Protein AF-A0A2V9WH55-F1 (afdb_monomer)

Secondary structure (DSSP, 8-state):
----SSSTTSSSS-------------HHHHHHHHHHHHHHHHHHTT-HHHHHHHHHHHHHH-TT-HHHHHHHHHHHH-

Foldseek 3Di:
DDDDDPDPPPDPDPDDPPPPPPPPDPPVVVVLVVLLVVLVVCVVVVVLVVSLVSLVVSCVVCVPDPSSVVVNVVSVVD

pLDDT: mean 82.76, std 20.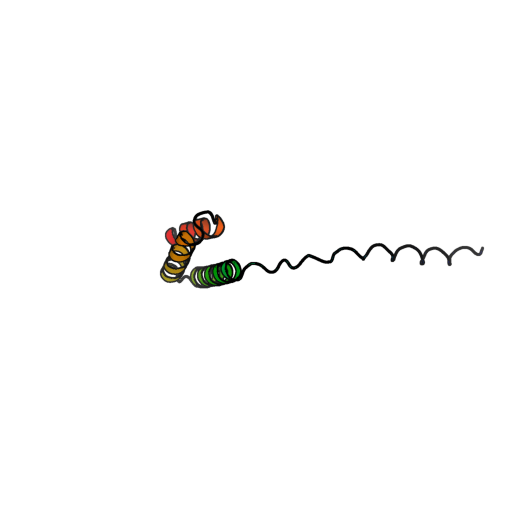39, range [44.53, 98.88]

Structure (mmCIF, N/CA/C/O backbone):
data_AF-A0A2V9WH55-F1
#
_entry.id   AF-A0A2V9WH55-F1
#
loop_
_atom_site.group_PDB
_atom_site.id
_atom_site.type_symbol
_atom_site.label_atom_id
_atom_site.label_alt_id
_atom_site.label_comp_id
_atom_site.label_asym_id
_atom_site.label_entity_id
_atom_site.label_seq_id
_atom_site.pdbx_PDB_ins_code
_atom_site.Cartn_x
_atom_site.Cartn_y
_atom_site.Cartn_z
_atom_site.occupancy
_atom_site.B_iso_or_equiv
_atom_site.auth_seq_id
_atom_site.auth_comp_id
_atom_site.auth_asym_id
_atom_site.auth_atom_id
_atom_site.pdbx_PDB_model_num
ATOM 1 N N . MET A 1 1 ? 50.291 3.812 46.724 1.00 44.53 1 MET A N 1
ATOM 2 C CA . MET A 1 1 ? 49.514 4.186 45.521 1.00 44.53 1 MET A CA 1
ATOM 3 C C . MET A 1 1 ? 48.751 2.946 45.055 1.00 44.53 1 MET A C 1
ATOM 5 O O . MET A 1 1 ? 49.250 2.183 44.246 1.00 44.53 1 MET A O 1
ATOM 9 N N . THR A 1 2 ? 47.601 2.657 45.670 1.00 48.47 2 THR A N 1
ATOM 10 C CA . THR A 1 2 ? 46.873 1.380 45.497 1.00 48.47 2 THR A CA 1
ATOM 11 C C . THR A 1 2 ? 45.366 1.599 45.622 1.00 48.47 2 THR A C 1
ATOM 13 O O . THR A 1 2 ? 44.760 1.210 46.609 1.00 48.47 2 THR A O 1
ATOM 16 N N . ARG A 1 3 ? 44.733 2.240 44.634 1.00 53.19 3 ARG A N 1
ATOM 17 C CA . ARG A 1 3 ? 43.262 2.328 44.529 1.00 53.19 3 ARG A CA 1
ATOM 18 C C . ARG A 1 3 ? 42.859 2.465 43.060 1.00 53.19 3 ARG A C 1
ATOM 20 O O . ARG A 1 3 ? 42.601 3.569 42.607 1.00 53.19 3 ARG A O 1
ATOM 27 N N . ASN A 1 4 ? 42.840 1.365 42.303 1.00 54.12 4 ASN A N 1
ATOM 28 C CA . ASN A 1 4 ? 42.227 1.388 40.965 1.00 54.12 4 ASN A CA 1
ATOM 29 C C . ASN A 1 4 ? 41.674 0.035 40.483 1.00 54.12 4 ASN A C 1
ATOM 31 O O . ASN A 1 4 ? 41.796 -0.311 39.314 1.00 54.12 4 ASN A O 1
ATOM 35 N N . ARG A 1 5 ? 41.098 -0.777 41.378 1.00 56.03 5 ARG A N 1
ATOM 36 C CA . ARG A 1 5 ? 40.521 -2.086 41.004 1.00 56.03 5 ARG A CA 1
ATOM 37 C C . ARG A 1 5 ? 39.046 -2.267 41.364 1.00 56.03 5 ARG A C 1
ATOM 39 O O . ARG A 1 5 ? 38.540 -3.374 41.280 1.00 56.03 5 ARG A O 1
ATOM 46 N N . LEU A 1 6 ? 38.349 -1.198 41.742 1.00 51.12 6 LEU A N 1
ATOM 47 C CA . LEU A 1 6 ? 37.011 -1.296 42.340 1.00 51.12 6 LEU A CA 1
ATOM 48 C C . LEU A 1 6 ? 35.983 -0.361 41.686 1.00 51.12 6 LEU A C 1
ATOM 50 O O . LEU A 1 6 ? 35.087 0.134 42.354 1.00 51.12 6 LEU A O 1
ATOM 54 N N . ILE A 1 7 ? 36.139 -0.084 40.386 1.00 52.97 7 ILE A N 1
ATOM 55 C CA . ILE A 1 7 ? 35.212 0.774 39.621 1.00 52.97 7 ILE A CA 1
ATOM 56 C C . ILE A 1 7 ? 34.505 -0.005 38.489 1.00 52.97 7 ILE A C 1
ATOM 58 O O . ILE A 1 7 ? 33.506 0.459 37.958 1.00 52.97 7 ILE A O 1
ATOM 62 N N . CYS A 1 8 ? 34.922 -1.237 38.168 1.00 46.53 8 CYS A N 1
ATOM 63 C CA . CYS A 1 8 ? 34.311 -2.007 37.072 1.00 46.53 8 CYS A CA 1
ATOM 64 C C . CYS A 1 8 ? 33.062 -2.827 37.444 1.00 46.53 8 CYS A C 1
ATOM 66 O O . CYS A 1 8 ? 32.508 -3.482 36.569 1.00 46.53 8 CYS A O 1
ATOM 68 N N . SER A 1 9 ? 32.598 -2.823 38.695 1.00 50.28 9 SER A N 1
ATOM 69 C CA . SER A 1 9 ? 31.612 -3.822 39.147 1.00 50.28 9 SER A CA 1
ATOM 70 C C . SER A 1 9 ? 30.172 -3.324 39.301 1.00 50.28 9 SER A C 1
ATOM 72 O O . SER A 1 9 ? 29.350 -4.080 39.806 1.00 50.28 9 SER A O 1
ATOM 74 N N . VAL A 1 10 ? 29.842 -2.079 38.933 1.00 53.78 10 VAL A N 1
ATOM 75 C CA . VAL A 1 10 ? 28.514 -1.500 39.254 1.00 53.78 10 VAL A CA 1
ATOM 76 C C . VAL A 1 10 ? 27.676 -1.133 38.020 1.00 53.78 10 VAL A C 1
ATOM 78 O O . VAL A 1 10 ? 26.481 -0.894 38.141 1.00 53.78 10 VAL A O 1
ATOM 81 N N . SER A 1 11 ? 28.228 -1.173 36.807 1.00 53.00 11 SER A N 1
ATOM 82 C CA . SER A 1 11 ? 27.527 -0.628 35.630 1.00 53.00 11 SER A CA 1
ATOM 83 C C . SER A 1 11 ? 26.716 -1.636 34.801 1.00 53.00 11 SER A C 1
ATOM 85 O O . SER A 1 11 ? 26.188 -1.255 33.762 1.00 53.00 11 SER A O 1
ATOM 87 N N . LEU A 1 12 ? 26.586 -2.903 35.215 1.00 52.34 12 LEU A N 1
ATOM 88 C CA . LEU A 1 12 ? 25.916 -3.946 34.415 1.00 52.34 12 LEU A CA 1
ATOM 89 C C . LEU A 1 12 ? 24.613 -4.470 35.045 1.00 52.34 12 LEU A C 1
ATOM 91 O O . LEU A 1 12 ? 24.345 -5.665 35.022 1.00 52.34 12 LEU A O 1
ATOM 95 N N . ALA A 1 13 ? 23.804 -3.585 35.631 1.00 55.66 13 ALA A N 1
ATOM 96 C CA . ALA A 1 13 ? 22.520 -3.951 36.244 1.00 55.66 13 ALA A CA 1
ATOM 97 C C . ALA A 1 13 ? 21.324 -3.130 35.722 1.00 55.66 13 ALA A C 1
ATOM 99 O O . ALA A 1 13 ? 20.305 -3.033 36.398 1.00 55.66 13 ALA A O 1
ATOM 100 N N . LEU A 1 14 ? 21.428 -2.536 34.526 1.00 53.00 14 LEU A N 1
ATOM 101 C CA . LEU A 1 14 ? 20.348 -1.734 33.934 1.00 53.00 14 LEU A CA 1
ATOM 102 C C . LEU A 1 14 ? 19.996 -2.150 32.494 1.00 53.00 14 LEU A C 1
ATOM 104 O O . LEU A 1 14 ? 19.708 -1.311 31.650 1.00 53.00 14 LEU A O 1
ATOM 108 N N . VAL A 1 15 ? 20.030 -3.450 32.194 1.00 61.03 15 VAL A N 1
ATOM 109 C CA . VAL A 1 15 ? 19.551 -4.005 30.914 1.00 61.03 15 VAL A CA 1
ATOM 110 C C . VAL A 1 15 ? 18.620 -5.180 31.216 1.00 61.03 15 VAL A C 1
ATOM 112 O O . VAL A 1 15 ? 18.995 -6.333 31.051 1.00 61.03 15 VAL A O 1
ATOM 115 N N . ALA A 1 16 ? 17.430 -4.909 31.759 1.00 54.44 16 ALA A N 1
ATOM 116 C CA . ALA A 1 16 ? 16.492 -5.978 32.130 1.00 54.44 16 ALA A CA 1
ATOM 117 C C . ALA A 1 16 ? 15.002 -5.694 31.858 1.00 54.44 16 ALA A C 1
ATOM 119 O O . ALA A 1 16 ? 14.175 -6.514 32.236 1.00 54.44 16 ALA A O 1
ATOM 120 N N . CYS A 1 17 ? 14.629 -4.598 31.183 1.00 50.72 17 CYS A N 1
ATOM 121 C CA . C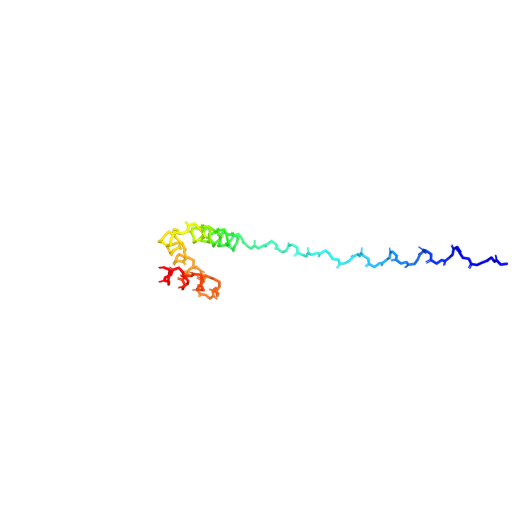YS A 1 17 ? 13.209 -4.282 30.946 1.00 50.72 17 CYS A CA 1
ATOM 122 C C . CYS A 1 17 ? 12.910 -3.735 29.540 1.00 50.72 17 CYS A C 1
ATOM 124 O O . CYS A 1 17 ? 12.109 -2.817 29.404 1.00 50.72 17 CYS A O 1
ATOM 126 N N . LEU A 1 18 ? 13.524 -4.284 28.487 1.00 51.91 18 LEU A N 1
ATOM 127 C CA . LEU A 1 18 ? 13.086 -4.024 27.107 1.00 51.91 18 LEU A CA 1
ATOM 128 C C . LEU A 1 18 ? 12.548 -5.297 26.445 1.00 51.91 18 LEU A C 1
ATOM 130 O O . LEU A 1 18 ? 12.850 -5.609 25.297 1.00 51.91 18 LEU A O 1
ATOM 134 N N . SER A 1 19 ? 11.741 -6.056 27.1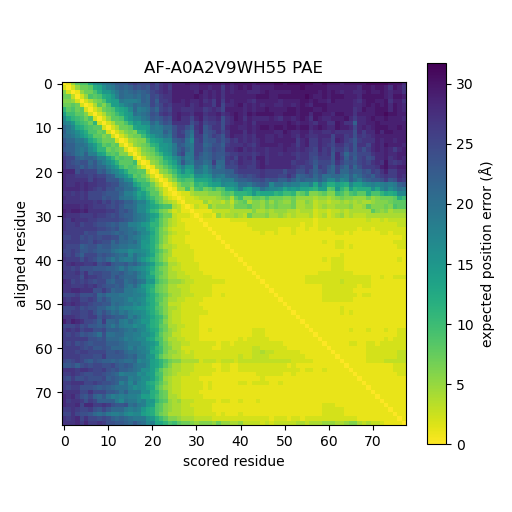85 1.00 53.34 19 SER A N 1
ATOM 135 C CA . SER A 1 19 ? 10.872 -7.065 26.587 1.00 53.34 19 SER A CA 1
ATOM 136 C C . SER A 1 19 ? 9.761 -6.317 25.861 1.00 53.34 19 SER A C 1
ATOM 138 O O . SER A 1 19 ? 8.711 -6.041 26.439 1.00 53.34 19 SER A O 1
ATOM 140 N N . ALA A 1 20 ? 10.033 -5.918 24.617 1.00 55.34 20 ALA A N 1
ATOM 141 C CA . ALA A 1 20 ? 9.018 -5.451 23.691 1.00 55.34 20 ALA A CA 1
ATOM 142 C C . ALA A 1 20 ? 7.889 -6.483 23.708 1.00 55.34 20 ALA A C 1
ATOM 144 O O . ALA A 1 20 ? 8.083 -7.642 23.335 1.00 55.34 20 ALA A O 1
ATOM 145 N N . THR A 1 21 ? 6.728 -6.089 24.220 1.00 55.38 21 THR A N 1
ATOM 146 C CA . THR A 1 21 ? 5.517 -6.886 24.114 1.00 55.38 21 THR A CA 1
ATOM 147 C C . THR A 1 21 ? 5.233 -7.047 22.631 1.00 55.38 21 THR A C 1
ATOM 149 O O . THR A 1 21 ? 4.712 -6.134 21.996 1.00 55.38 21 THR A O 1
ATOM 152 N N . ALA A 1 22 ? 5.611 -8.195 22.073 1.00 55.75 22 ALA A N 1
ATOM 153 C CA . ALA A 1 22 ? 5.105 -8.666 20.799 1.00 55.75 22 ALA A CA 1
ATOM 154 C C . ALA A 1 22 ? 3.614 -8.961 21.005 1.00 55.75 22 ALA A C 1
ATOM 156 O O . ALA A 1 22 ? 3.213 -10.091 21.275 1.00 55.75 22 ALA A O 1
ATOM 157 N N . ALA A 1 23 ? 2.799 -7.907 20.993 1.00 59.09 23 ALA A N 1
ATOM 158 C CA . ALA A 1 23 ? 1.361 -8.040 20.906 1.00 59.09 23 ALA A CA 1
ATOM 159 C C . ALA A 1 23 ? 1.089 -8.703 19.555 1.00 59.09 23 ALA A C 1
ATOM 161 O O . ALA A 1 23 ? 1.364 -8.122 18.508 1.00 59.09 23 ALA A O 1
ATOM 162 N N . ALA A 1 24 ? 0.645 -9.958 19.579 1.00 63.22 24 ALA A N 1
ATOM 163 C CA . ALA A 1 24 ? 0.211 -10.633 18.372 1.00 63.22 24 ALA A CA 1
ATOM 164 C C . ALA A 1 24 ? -0.989 -9.857 17.820 1.00 63.22 24 ALA A C 1
ATOM 166 O O . ALA A 1 24 ? -2.068 -9.874 18.415 1.00 63.22 24 ALA A O 1
ATOM 167 N N . SER A 1 25 ? -0.778 -9.139 16.719 1.00 65.88 25 SER A N 1
ATOM 168 C CA . SER A 1 25 ? -1.852 -8.472 15.995 1.00 65.88 25 SER A CA 1
ATOM 169 C C . SER A 1 25 ? -2.910 -9.509 15.596 1.00 65.88 25 SER A C 1
ATOM 171 O O . SER A 1 25 ? -2.545 -10.641 15.246 1.00 65.88 25 SER A O 1
ATOM 173 N N . PRO A 1 26 ? -4.211 -9.178 15.673 1.00 76.19 26 PRO A N 1
ATOM 174 C CA . PRO A 1 26 ? -5.260 -10.108 15.284 1.00 76.19 26 PRO A CA 1
ATOM 175 C C . PRO A 1 26 ? -5.056 -10.573 13.829 1.00 76.19 26 PRO A C 1
ATOM 177 O O . PRO A 1 26 ? -4.530 -9.819 13.012 1.00 76.19 26 PRO A O 1
ATOM 180 N N . PRO A 1 27 ? -5.474 -11.800 13.469 1.00 76.94 27 PRO A N 1
ATOM 181 C CA . PRO A 1 27 ? -5.247 -12.357 12.133 1.00 76.94 27 PRO A CA 1
ATOM 182 C C . PRO A 1 27 ? -5.683 -11.424 10.996 1.00 76.94 27 PRO A C 1
ATOM 184 O O . PRO A 1 27 ? -4.957 -11.273 10.020 1.00 76.94 27 PRO A O 1
ATOM 187 N N . GLN A 1 28 ? -6.811 -10.731 11.182 1.00 82.88 28 GLN A N 1
ATOM 188 C CA . GLN A 1 28 ? -7.354 -9.775 10.221 1.00 82.88 28 GLN A CA 1
ATOM 189 C C . GLN A 1 28 ? -6.388 -8.627 9.914 1.00 82.88 28 GLN A C 1
ATOM 191 O O . GLN A 1 28 ? -6.167 -8.327 8.748 1.00 82.88 28 GLN A O 1
ATOM 196 N N . SER A 1 29 ? -5.771 -8.002 10.921 1.00 80.44 29 SER A N 1
ATOM 197 C CA . SER A 1 29 ? -4.851 -6.891 10.655 1.00 80.44 29 SER A CA 1
ATOM 198 C C . SER A 1 29 ? -3.577 -7.364 9.965 1.00 80.44 29 SER A C 1
ATOM 200 O O . SER A 1 29 ? -3.069 -6.678 9.088 1.00 80.44 29 SER A O 1
ATOM 202 N N . ARG A 1 30 ? -3.111 -8.582 10.268 1.00 85.44 30 ARG A N 1
ATOM 203 C CA . ARG A 1 30 ? -1.953 -9.166 9.580 1.00 85.44 30 ARG A CA 1
ATOM 204 C C . ARG A 1 30 ? -2.223 -9.451 8.101 1.00 85.44 30 ARG A C 1
ATOM 206 O O . ARG A 1 30 ? -1.303 -9.378 7.287 1.00 85.44 30 ARG A O 1
ATOM 213 N N . ASP A 1 31 ? -3.456 -9.813 7.763 1.00 92.38 31 ASP A N 1
ATOM 214 C CA . ASP A 1 31 ? -3.863 -10.024 6.376 1.00 92.38 31 ASP A CA 1
ATOM 215 C C . ASP A 1 31 ? -4.014 -8.688 5.631 1.00 92.38 31 ASP A C 1
ATOM 217 O O . ASP A 1 31 ? -3.529 -8.576 4.505 1.00 92.38 31 ASP A O 1
ATOM 221 N N . LEU A 1 32 ? -4.559 -7.650 6.278 1.00 94.38 32 LEU A N 1
ATOM 222 C CA . LEU A 1 32 ? -4.613 -6.293 5.716 1.00 94.38 32 LEU A CA 1
ATOM 223 C C . LEU A 1 32 ? -3.213 -5.712 5.467 1.00 94.38 32 LEU A C 1
ATOM 225 O O . LEU A 1 32 ? -2.960 -5.182 4.386 1.00 94.38 32 LEU A O 1
ATOM 229 N N . ASP A 1 33 ? -2.280 -5.887 6.409 1.00 96.06 33 ASP A N 1
ATOM 230 C CA . ASP A 1 33 ? -0.884 -5.458 6.245 1.00 96.06 33 ASP A CA 1
ATOM 231 C C . ASP A 1 33 ? -0.231 -6.138 5.035 1.00 96.06 33 ASP A C 1
ATOM 233 O O . ASP A 1 33 ? 0.475 -5.503 4.251 1.00 96.06 33 ASP A O 1
ATOM 237 N N . ARG A 1 34 ? -0.474 -7.442 4.851 1.00 97.12 34 ARG A N 1
ATOM 238 C CA . ARG A 1 34 ? 0.059 -8.195 3.709 1.00 97.12 34 ARG A CA 1
ATOM 239 C C . ARG A 1 34 ? -0.481 -7.660 2.385 1.00 97.12 34 ARG A C 1
ATOM 241 O O . ARG A 1 34 ? 0.298 -7.496 1.447 1.00 97.12 34 ARG A O 1
ATOM 248 N N . GLU A 1 35 ? -1.785 -7.420 2.295 1.00 98.06 35 GLU A N 1
ATOM 249 C CA . GLU A 1 35 ? -2.404 -6.877 1.081 1.00 98.06 35 GLU A CA 1
ATOM 250 C C . GLU A 1 35 ? -1.916 -5.455 0.785 1.00 98.06 35 GLU A C 1
ATOM 252 O O . GLU A 1 35 ? -1.641 -5.131 -0.372 1.00 98.06 35 GLU A O 1
ATOM 257 N N . PHE A 1 36 ? -1.710 -4.633 1.819 1.00 98.56 36 PHE A N 1
ATOM 258 C CA . PHE A 1 36 ? -1.128 -3.302 1.656 1.00 98.56 36 PHE A CA 1
ATOM 259 C C . PHE A 1 36 ? 0.298 -3.373 1.098 1.00 98.56 36 PHE A C 1
ATOM 261 O O . PHE A 1 36 ? 0.606 -2.706 0.112 1.00 98.56 36 PHE A O 1
ATOM 268 N N . GLN A 1 37 ? 1.151 -4.247 1.642 1.00 98.69 37 GLN A N 1
ATOM 269 C CA . GLN A 1 37 ? 2.508 -4.445 1.114 1.00 98.69 37 GLN A CA 1
ATOM 270 C C . GLN A 1 37 ? 2.510 -4.983 -0.325 1.00 98.69 37 GLN A C 1
ATOM 272 O O . GLN A 1 37 ? 3.387 -4.634 -1.113 1.00 98.69 37 GLN A O 1
ATOM 277 N N . ALA A 1 38 ? 1.524 -5.803 -0.697 1.00 98.75 38 ALA A N 1
ATOM 278 C CA . ALA A 1 38 ? 1.367 -6.233 -2.082 1.00 98.75 38 ALA A CA 1
ATOM 279 C C . ALA A 1 38 ? 1.012 -5.054 -3.004 1.00 98.75 38 ALA A C 1
ATOM 281 O O . ALA A 1 38 ? 1.551 -4.970 -4.102 1.00 98.75 38 ALA A O 1
ATOM 282 N N . ALA A 1 39 ? 0.152 -4.130 -2.566 1.00 98.81 39 ALA A N 1
ATOM 283 C CA . ALA A 1 39 ? -0.157 -2.924 -3.334 1.00 98.81 39 ALA A CA 1
ATOM 284 C C . ALA A 1 39 ? 1.059 -1.997 -3.500 1.00 98.81 39 ALA A C 1
ATOM 286 O O . ALA A 1 39 ? 1.280 -1.482 -4.595 1.00 98.81 39 ALA A O 1
ATOM 287 N N . VAL A 1 40 ? 1.872 -1.836 -2.448 1.00 98.88 40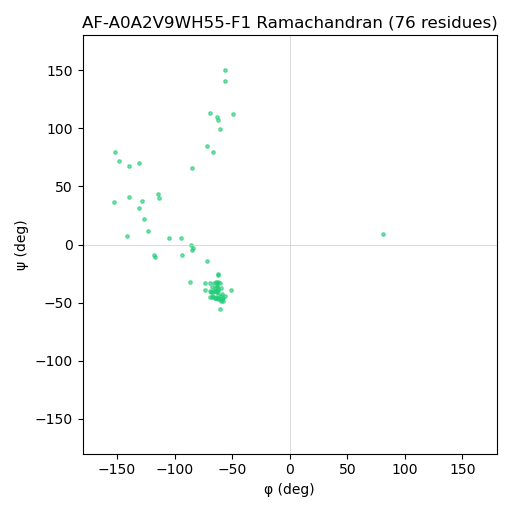 VAL A N 1
ATOM 288 C CA . VAL A 1 40 ? 3.143 -1.090 -2.506 1.00 98.88 40 VAL A CA 1
ATOM 289 C C . VAL A 1 40 ? 4.071 -1.687 -3.564 1.00 98.88 40 VAL A C 1
ATOM 291 O O . VAL A 1 40 ? 4.603 -0.955 -4.391 1.00 98.88 40 VAL A O 1
ATOM 294 N N . ALA A 1 41 ? 4.212 -3.016 -3.601 1.00 98.88 41 ALA A N 1
ATOM 295 C CA . ALA A 1 41 ? 5.064 -3.680 -4.585 1.00 98.88 41 ALA A CA 1
ATOM 296 C C . ALA A 1 41 ? 4.599 -3.456 -6.038 1.00 98.88 41 ALA A C 1
ATOM 298 O O . ALA A 1 41 ? 5.436 -3.268 -6.924 1.00 98.88 41 ALA A O 1
ATOM 299 N N . GLU A 1 42 ? 3.285 -3.452 -6.289 1.00 98.88 42 GLU A N 1
ATOM 300 C CA . GLU A 1 42 ? 2.742 -3.119 -7.614 1.00 98.88 42 GLU A CA 1
ATOM 301 C C . GLU A 1 42 ? 3.005 -1.648 -7.974 1.00 98.88 42 GLU A C 1
ATOM 303 O O . GLU A 1 42 ? 3.468 -1.362 -9.079 1.00 98.88 42 GLU A O 1
ATOM 308 N N . TYR A 1 43 ? 2.794 -0.718 -7.034 1.00 98.88 43 TYR A N 1
ATOM 309 C CA . TYR A 1 43 ? 3.078 0.708 -7.236 1.00 98.88 43 TYR A CA 1
ATOM 310 C C . TYR A 1 43 ? 4.558 0.964 -7.553 1.00 98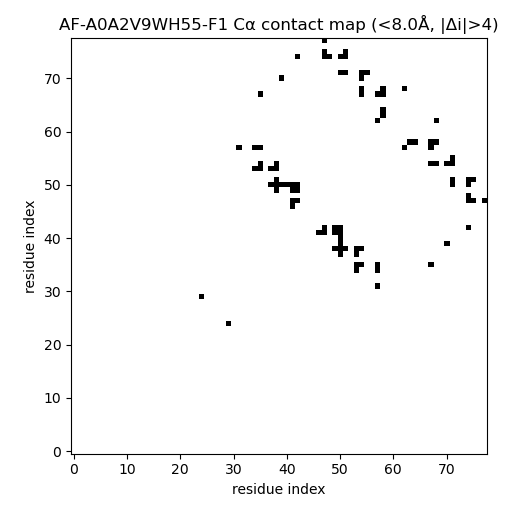.88 43 TYR A C 1
ATOM 312 O O . TYR A 1 43 ? 4.868 1.619 -8.549 1.00 98.88 43 TYR A O 1
ATOM 320 N N . ASP A 1 44 ? 5.470 0.391 -6.762 1.00 98.69 44 ASP A N 1
ATOM 321 C CA . ASP A 1 44 ? 6.921 0.520 -6.949 1.00 98.69 44 ASP A CA 1
ATOM 322 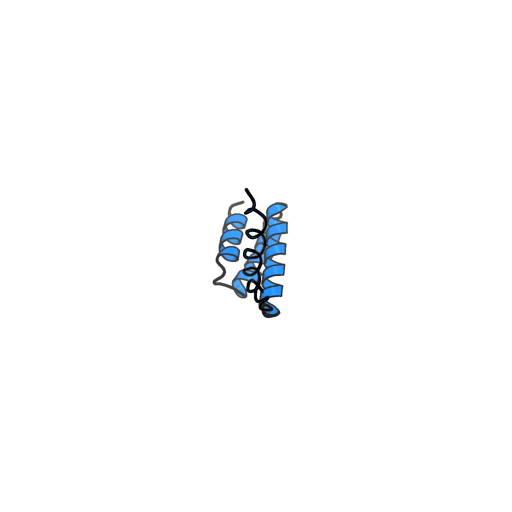C C . ASP A 1 44 ? 7.393 -0.079 -8.286 1.00 98.69 44 ASP A C 1
ATOM 324 O O . ASP A 1 44 ? 8.407 0.346 -8.844 1.00 98.69 44 ASP A O 1
ATOM 328 N N . SER A 1 45 ? 6.643 -1.045 -8.826 1.00 98.62 45 SER A N 1
ATOM 329 C CA . SER A 1 45 ? 6.897 -1.660 -10.136 1.00 98.62 45 SER A CA 1
ATOM 330 C C . SER A 1 45 ? 6.285 -0.877 -11.309 1.00 98.62 45 SER A C 1
ATOM 332 O O . SER A 1 45 ? 6.514 -1.234 -12.464 1.00 98.62 45 SER A O 1
ATOM 334 N N . GLY A 1 46 ? 5.519 0.186 -11.040 1.00 98.50 46 GLY A N 1
ATOM 335 C CA . GLY A 1 46 ? 4.800 0.971 -12.050 1.00 98.50 46 GLY A CA 1
ATOM 336 C C . GLY A 1 46 ? 3.474 0.352 -12.509 1.00 98.50 46 GLY A C 1
ATOM 337 O O . GLY A 1 46 ? 2.862 0.839 -13.459 1.00 98.50 46 GLY A O 1
ATOM 338 N N . HIS A 1 47 ? 3.008 -0.710 -11.851 1.00 98.88 47 HIS A N 1
ATOM 339 C CA . HIS A 1 47 ? 1.728 -1.367 -12.125 1.00 98.88 47 HIS A CA 1
ATOM 340 C C . HIS A 1 47 ? 0.589 -0.649 -11.385 1.00 98.88 47 HIS A C 1
ATOM 342 O O . HIS A 1 47 ? -0.017 -1.159 -10.440 1.00 98.88 47 HIS A O 1
ATOM 348 N N . TYR A 1 48 ? 0.321 0.598 -11.781 1.00 98.75 48 TYR A N 1
ATOM 349 C CA . TYR A 1 48 ? -0.607 1.475 -11.059 1.00 98.75 48 TYR A CA 1
ATOM 350 C C . TYR A 1 48 ? -2.052 0.959 -11.059 1.00 98.75 48 TYR A C 1
ATOM 352 O O . TYR A 1 48 ? -2.765 1.124 -10.073 1.00 98.75 48 TYR A O 1
ATOM 360 N N . SER A 1 49 ? -2.487 0.277 -12.122 1.00 98.56 49 SER A N 1
ATOM 361 C CA . SER A 1 49 ? -3.847 -0.281 -12.186 1.00 98.56 49 SER A CA 1
ATOM 362 C C . SER A 1 49 ? -4.040 -1.426 -11.183 1.00 98.56 49 SER A C 1
ATOM 364 O O . SER A 1 49 ? -5.063 -1.510 -10.502 1.00 98.56 49 SER A O 1
ATOM 366 N N . GLU A 1 50 ? -3.038 -2.288 -11.051 1.00 98.75 50 GLU A N 1
ATOM 367 C CA . GLU A 1 50 ? -3.003 -3.410 -10.119 1.00 98.75 50 GLU A CA 1
ATOM 368 C C . GLU A 1 50 ? -2.889 -2.925 -8.668 1.00 98.75 50 GLU A C 1
ATOM 370 O O . GLU A 1 50 ? -3.581 -3.445 -7.785 1.00 98.75 50 GLU A O 1
ATOM 375 N N . ALA A 1 51 ? -2.078 -1.889 -8.430 1.00 98.88 51 ALA A N 1
ATOM 376 C CA . ALA A 1 51 ? -1.990 -1.218 -7.137 1.00 98.88 51 ALA A CA 1
ATOM 377 C C . ALA A 1 51 ? -3.344 -0.611 -6.727 1.00 98.88 51 ALA A C 1
ATOM 379 O O . ALA A 1 51 ? -3.807 -0.851 -5.607 1.00 98.88 51 ALA A O 1
ATOM 380 N N . ALA A 1 52 ? -4.019 0.101 -7.641 1.00 98.81 52 ALA A N 1
ATOM 381 C CA . ALA A 1 52 ? -5.331 0.703 -7.392 1.00 98.81 52 ALA A 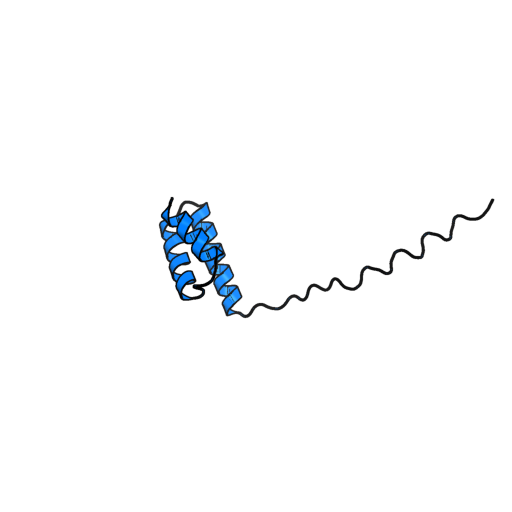CA 1
ATOM 382 C C . ALA A 1 52 ? -6.363 -0.354 -6.981 1.00 98.81 52 ALA A C 1
ATOM 384 O O . ALA A 1 52 ? -7.009 -0.215 -5.944 1.00 98.81 52 ALA A O 1
ATOM 385 N N . ALA A 1 53 ? -6.457 -1.456 -7.732 1.00 98.62 53 ALA A N 1
ATOM 386 C CA . ALA A 1 53 ? -7.425 -2.517 -7.453 1.00 98.62 53 ALA A CA 1
ATOM 387 C C . ALA A 1 53 ? -7.243 -3.138 -6.054 1.00 98.62 53 ALA A C 1
ATOM 389 O O . ALA A 1 53 ? -8.220 -3.461 -5.374 1.00 98.62 53 ALA A O 1
ATOM 390 N N . LYS A 1 54 ? -5.994 -3.294 -5.596 1.00 98.62 54 LYS A N 1
ATOM 391 C CA . LYS A 1 54 ? -5.695 -3.786 -4.242 1.00 98.62 54 LYS A CA 1
ATOM 392 C C . LYS A 1 54 ? -6.078 -2.766 -3.170 1.00 98.62 54 LYS A C 1
ATOM 394 O O . LYS A 1 54 ? -6.716 -3.128 -2.182 1.00 98.62 54 LYS A O 1
ATOM 399 N N . LEU A 1 55 ? -5.739 -1.497 -3.378 1.00 98.75 55 LEU A N 1
ATOM 400 C CA . LEU A 1 55 ? -6.014 -0.422 -2.423 1.00 98.75 55 LEU A CA 1
ATOM 401 C C . LEU A 1 55 ? -7.509 -0.130 -2.284 1.00 98.75 55 LEU A C 1
ATOM 403 O O . LEU A 1 55 ? -7.985 0.071 -1.174 1.00 98.75 55 LEU A O 1
ATOM 407 N N . GLU A 1 56 ? -8.286 -0.207 -3.361 1.00 98.62 56 GLU A N 1
ATOM 408 C CA . GLU A 1 56 ? -9.747 -0.062 -3.299 1.00 98.62 56 GLU A CA 1
ATOM 409 C C . GLU A 1 56 ? -10.422 -1.147 -2.458 1.00 98.62 56 GLU A C 1
ATOM 411 O O . GLU A 1 56 ? -11.446 -0.896 -1.816 1.00 98.62 56 GLU A O 1
ATOM 416 N N . ASN A 1 57 ? -9.864 -2.361 -2.450 1.00 98.00 57 ASN A N 1
ATOM 417 C CA . ASN A 1 57 ? -10.325 -3.417 -1.555 1.00 98.00 57 ASN A CA 1
ATOM 418 C C . ASN A 1 57 ? -10.002 -3.057 -0.102 1.00 98.00 57 ASN A C 1
ATOM 420 O O . ASN A 1 57 ? -10.880 -3.150 0.753 1.00 98.00 57 ASN A O 1
ATOM 424 N N . LEU A 1 58 ? -8.785 -2.575 0.160 1.00 98.19 58 LEU A N 1
ATOM 425 C CA . LEU A 1 58 ? -8.354 -2.149 1.493 1.00 98.19 58 LEU A CA 1
ATOM 426 C C . LEU A 1 58 ? -9.166 -0.966 2.030 1.00 98.19 58 LEU A C 1
ATOM 428 O O . LEU A 1 58 ? -9.495 -0.966 3.210 1.00 98.19 58 LEU A O 1
ATOM 432 N N . VAL A 1 59 ? -9.579 -0.015 1.186 1.00 98.25 59 VAL A N 1
ATOM 433 C CA . VAL A 1 59 ? -10.460 1.098 1.595 1.00 98.25 59 VAL A CA 1
ATOM 434 C C . VAL A 1 59 ? -11.804 0.597 2.129 1.00 98.25 59 VAL A C 1
ATOM 436 O O . VAL A 1 59 ? -12.378 1.218 3.020 1.00 98.25 59 VAL A O 1
ATOM 439 N N . ARG A 1 60 ? -12.330 -0.522 1.614 1.00 97.31 60 ARG A N 1
ATOM 440 C CA . ARG A 1 60 ? -13.595 -1.085 2.120 1.00 97.31 60 ARG A CA 1
ATOM 441 C C . ARG A 1 60 ? -13.437 -1.747 3.485 1.00 97.31 60 ARG A C 1
ATOM 443 O O . ARG A 1 60 ? -14.373 -1.704 4.275 1.00 97.31 60 ARG A O 1
ATOM 450 N N . GLU A 1 61 ? -12.276 -2.340 3.746 1.00 96.31 61 GLU A N 1
ATOM 451 C CA . GLU A 1 61 ? -11.981 -3.055 4.993 1.00 96.31 61 GLU A CA 1
ATOM 452 C C . GLU A 1 61 ? -11.443 -2.130 6.099 1.00 96.31 61 GLU A C 1
ATOM 454 O O . GLU A 1 61 ? -11.701 -2.367 7.277 1.00 96.31 61 GLU A O 1
ATOM 459 N N . ALA A 1 62 ? -10.708 -1.079 5.726 1.00 95.69 62 ALA A N 1
ATOM 460 C CA . ALA A 1 62 ? -10.063 -0.121 6.624 1.00 95.69 62 ALA A CA 1
ATOM 461 C C . ALA A 1 62 ? -10.196 1.321 6.082 1.00 95.69 62 ALA A C 1
ATOM 463 O O . ALA A 1 62 ? -9.199 1.934 5.682 1.00 95.69 62 ALA A O 1
ATOM 464 N N . PRO A 1 63 ? -11.419 1.884 6.042 1.00 96.50 63 PRO A N 1
ATOM 465 C CA . PRO A 1 63 ? -11.674 3.187 5.425 1.00 96.50 63 PRO A CA 1
ATOM 466 C C . PRO A 1 63 ? -10.934 4.345 6.107 1.00 96.50 63 PRO A C 1
ATOM 468 O O . PRO A 1 63 ? -10.633 5.342 5.449 1.00 96.50 63 PRO A O 1
ATOM 471 N N . GLU A 1 64 ? -10.620 4.215 7.398 1.00 96.62 64 GLU A N 1
ATOM 472 C CA . GLU A 1 64 ? -9.853 5.190 8.178 1.00 96.62 64 GLU A CA 1
ATOM 473 C C . GLU A 1 64 ? -8.323 5.073 8.053 1.00 96.62 64 GLU A C 1
ATOM 475 O O . GLU A 1 64 ? -7.616 5.892 8.645 1.00 96.62 64 GLU A O 1
ATOM 480 N N . SER A 1 65 ? -7.791 4.090 7.313 1.00 97.75 65 SER A N 1
ATOM 481 C CA . SER A 1 65 ? -6.339 3.966 7.133 1.00 97.75 65 SER A CA 1
ATOM 482 C C . SER A 1 65 ? -5.809 5.106 6.267 1.00 97.75 65 SER A C 1
ATOM 484 O O . SER A 1 65 ? -6.082 5.187 5.068 1.00 97.75 65 SER A O 1
ATOM 486 N N . PHE A 1 66 ? -5.014 5.976 6.887 1.00 97.88 66 PHE A N 1
ATOM 487 C CA . PHE A 1 66 ? -4.354 7.080 6.203 1.00 97.88 66 PHE A CA 1
ATOM 488 C C . PHE A 1 66 ? -3.432 6.571 5.090 1.00 97.88 66 PHE A C 1
ATOM 490 O O . PHE A 1 66 ? -3.487 7.082 3.977 1.00 97.88 66 PHE A O 1
ATOM 497 N N . GLU A 1 67 ? -2.645 5.535 5.369 1.00 98.19 67 GLU A N 1
ATOM 498 C CA . GLU A 1 67 ? -1.647 4.972 4.457 1.00 98.19 67 GLU A CA 1
ATOM 499 C C . GLU A 1 67 ? -2.292 4.385 3.194 1.00 98.19 67 GLU A C 1
ATOM 501 O O . GLU A 1 67 ? -1.792 4.582 2.085 1.00 98.19 67 GLU A O 1
ATOM 506 N N . VAL A 1 68 ? -3.435 3.703 3.340 1.00 98.62 68 VAL A N 1
ATOM 507 C CA . VAL A 1 68 ? -4.203 3.179 2.200 1.00 98.62 68 VAL A CA 1
ATOM 508 C C . VAL A 1 68 ? -4.734 4.323 1.334 1.00 98.62 68 VAL A C 1
ATOM 510 O O . VAL A 1 68 ? -4.606 4.275 0.110 1.00 98.62 68 VAL A O 1
ATOM 513 N N . GLN A 1 69 ? -5.312 5.357 1.953 1.00 98.75 69 GLN A N 1
ATOM 514 C CA . GLN A 1 69 ? -5.871 6.507 1.232 1.00 98.75 69 GLN A CA 1
ATOM 515 C C . GLN A 1 69 ? -4.781 7.335 0.540 1.00 98.75 69 GLN A C 1
ATOM 517 O O . GLN A 1 69 ? -4.959 7.764 -0.601 1.00 98.75 69 GLN A O 1
ATOM 522 N N . GLU A 1 70 ? -3.646 7.543 1.209 1.00 98.75 70 GLU A N 1
ATOM 523 C CA . GLU A 1 70 ? -2.495 8.257 0.661 1.00 98.75 70 GLU A CA 1
ATOM 524 C C . GLU A 1 70 ? -1.961 7.542 -0.580 1.00 98.75 70 GLU A C 1
ATOM 526 O O . GLU A 1 70 ? -1.892 8.147 -1.654 1.00 98.75 70 GLU A O 1
ATOM 531 N N . LEU A 1 71 ? -1.631 6.250 -0.459 1.00 98.88 71 LEU A N 1
ATOM 532 C CA . LEU A 1 71 ? -1.063 5.505 -1.577 1.00 98.88 71 LEU A CA 1
ATOM 533 C C . LEU A 1 71 ? -2.050 5.414 -2.745 1.00 98.88 71 LEU A C 1
ATOM 535 O O . LEU A 1 71 ? -1.636 5.541 -3.895 1.00 98.88 71 LEU A O 1
ATOM 539 N N . LEU A 1 72 ? -3.353 5.274 -2.477 1.00 98.81 72 LEU A N 1
ATOM 540 C CA . LEU A 1 72 ? -4.372 5.286 -3.529 1.00 98.81 72 LEU A CA 1
ATOM 541 C C . LEU A 1 72 ? -4.408 6.629 -4.276 1.00 98.81 72 LEU A C 1
ATOM 543 O O . LEU A 1 72 ? -4.522 6.653 -5.501 1.00 98.81 72 LEU A O 1
ATOM 547 N N . GLY A 1 73 ? -4.263 7.747 -3.561 1.00 98.69 73 GLY A N 1
ATOM 548 C CA . GLY A 1 73 ? -4.160 9.073 -4.173 1.00 98.69 73 GLY A CA 1
ATOM 549 C C . GLY A 1 73 ? -2.919 9.231 -5.057 1.00 98.69 73 GLY A C 1
ATOM 550 O O . GLY A 1 73 ? -3.011 9.792 -6.152 1.00 98.69 73 GLY A O 1
ATOM 551 N N . LEU A 1 74 ? -1.773 8.703 -4.615 1.00 98.81 74 LEU A N 1
ATOM 552 C CA . LEU A 1 74 ? -0.534 8.693 -5.403 1.00 98.81 74 LEU A CA 1
ATOM 553 C C . LEU A 1 74 ? -0.677 7.840 -6.666 1.00 98.81 74 LEU A C 1
ATOM 555 O O . LEU A 1 74 ? -0.337 8.304 -7.751 1.00 98.81 74 LEU A O 1
ATOM 559 N N . VAL A 1 75 ? -1.243 6.638 -6.537 1.00 98.75 75 VAL A N 1
ATOM 560 C CA . VAL A 1 75 ? -1.529 5.730 -7.658 1.00 98.75 75 VAL A CA 1
ATOM 561 C C . VAL A 1 75 ? -2.399 6.407 -8.719 1.00 98.75 75 VAL A C 1
ATOM 563 O O . VAL A 1 75 ? -2.094 6.317 -9.903 1.00 98.75 75 VAL A O 1
ATOM 566 N N . TYR A 1 76 ? -3.452 7.125 -8.317 1.00 98.56 76 TYR A N 1
ATOM 567 C CA . TYR A 1 76 ? -4.328 7.832 -9.259 1.00 98.56 76 TYR A CA 1
ATOM 568 C C . TYR A 1 76 ? -3.705 9.077 -9.900 1.00 98.56 76 TYR A C 1
ATOM 570 O O . TYR A 1 76 ? -4.248 9.600 -10.874 1.00 98.56 76 TYR A O 1
ATOM 578 N N . SER A 1 77 ? -2.595 9.566 -9.349 1.00 98.19 77 SER A N 1
ATOM 579 C CA . SER A 1 77 ? -1.877 10.734 -9.863 1.00 98.19 77 SER A CA 1
ATOM 580 C C . SER A 1 77 ? -0.750 10.375 -10.839 1.00 98.19 77 SER A C 1
ATOM 582 O O . SER A 1 77 ? -0.160 11.291 -11.416 1.00 98.19 77 SER A O 1
ATOM 584 N N . ALA A 1 78 ? -0.420 9.085 -10.968 1.00 93.19 78 ALA A N 1
ATOM 585 C CA . ALA A 1 78 ? 0.703 8.569 -11.751 1.00 93.19 78 ALA A CA 1
ATOM 586 C C . ALA A 1 78 ? 0.398 8.399 -13.250 1.00 93.19 78 ALA A C 1
ATOM 588 O O . ALA A 1 78 ? -0.788 8.239 -13.623 1.00 93.19 78 ALA A O 1
#

Sequence (78 aa):
MTRNRLICSVSLALVACLSATAAASPPQSRDLDREFQAAVAEYDSGHYSEAAAKLENLVREAPE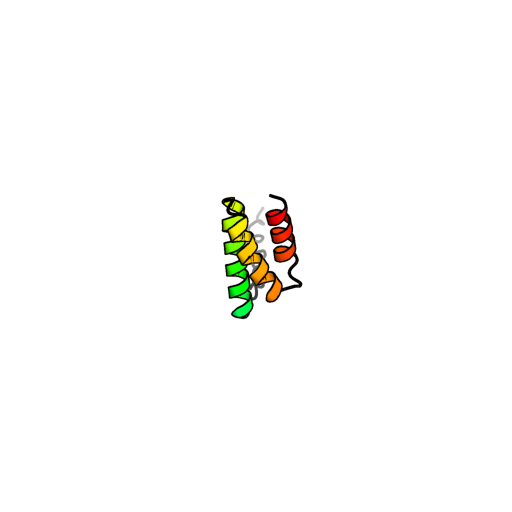SFEVQELLGLVYSA

Mean predicted aligned error: 12.22 Å

Radius of gyration: 24.08 Å; Cα contacts (8 Å, |Δi|>4): 47; chains: 1; bounding box: 63×23×58 Å

Solvent-accessible surface area (backbone atoms only — not comparable to full-atom values): 4983 Å² total; per-residue (Å²): 143,87,86,87,86,84,78,85,86,74,84,88,81,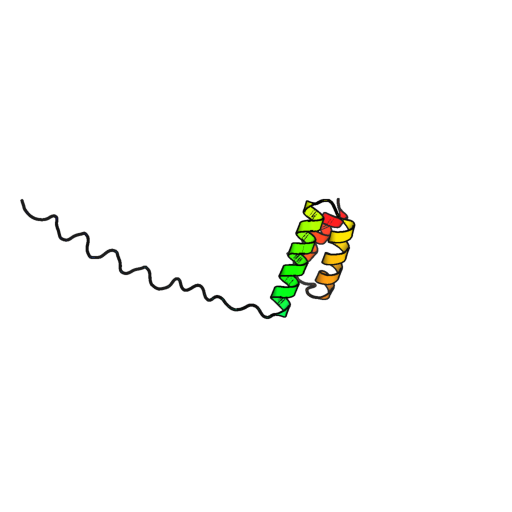83,86,84,82,81,78,73,77,79,71,78,70,56,71,68,60,57,50,51,52,50,50,51,53,52,22,50,53,28,43,78,70,67,38,36,70,63,15,39,60,45,32,58,53,45,43,74,78,41,68,83,40,61,70,52,55,50,53,41,54,52,40,74,70,106

Nearest PDB structures (foldseek):
  7qij-assembly1_CC  TM=9.557E-01  e=3.995E-01  Yersinia enterocolitica
  3ks2-assembly1_A  TM=7.324E-01  e=8.462E-01  Shigella flexneri
  4j8e-assembly1_A  TM=8.884E-01  e=3.147E+00  Rattus norvegicus
  9hmf-assembly1_K  TM=7.565E-01  e=2.609E+00  Campylobacter jejuni
  5l0w-assembly1_B  TM=6.389E-01  e=2.956E+00  Thermochaetoides thermophila